Protein AF-A0A3E0W2C3-F1 (afdb_monomer)

pLDDT: mean 82.7, std 8.5, range [62.0, 90.25]

Sequence (56 aa):
MLIPSLALVVRRLHDTDKAGWFILLGLIPLVGGIILLVFVLLPGVPQGARFDRPTA

Organism: NCBI:txid120213

InterPro domains:
  IPR008523 Protein of unknown function DUF805 [PF05656] (1-52)
  IPR008523 Protein of unknown function DUF805 [PTHR34980] (1-51)

Structure (mmCIF, N/CA/C/O backbone):
data_AF-A0A3E0W2C3-F1
#
_entry.id   AF-A0A3E0W2C3-F1
#
loop_
_atom_s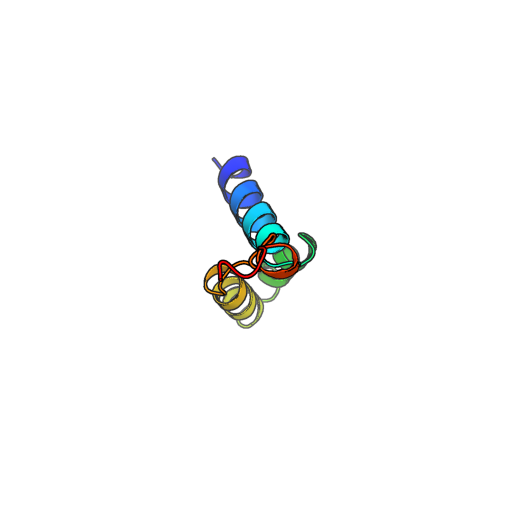ite.group_PDB
_atom_site.id
_atom_site.type_symbol
_atom_site.label_atom_id
_atom_site.label_alt_id
_atom_site.label_comp_id
_atom_site.label_asym_id
_atom_site.label_entity_id
_atom_site.label_seq_id
_atom_site.pdbx_PDB_ins_code
_atom_site.Cartn_x
_atom_site.Cartn_y
_atom_site.Cartn_z
_atom_site.occupancy
_atom_site.B_iso_or_equiv
_atom_site.auth_seq_id
_atom_site.auth_comp_id
_atom_site.auth_asym_id
_atom_site.auth_atom_id
_atom_site.pdbx_PDB_model_num
ATOM 1 N N . MET A 1 1 ? 15.928 3.141 3.157 1.00 62.38 1 MET A N 1
ATOM 2 C CA . MET A 1 1 ? 14.991 4.005 2.403 1.00 62.38 1 MET A CA 1
ATOM 3 C C . MET A 1 1 ? 14.068 3.257 1.431 1.00 62.38 1 MET A C 1
ATOM 5 O O . MET A 1 1 ? 13.053 3.822 1.080 1.00 62.38 1 MET A O 1
ATOM 9 N N . LEU A 1 2 ? 14.312 1.985 1.071 1.00 74.25 2 LEU A N 1
ATOM 10 C CA . LEU A 1 2 ? 13.351 1.154 0.306 1.00 74.25 2 LEU A CA 1
ATOM 11 C C . LEU A 1 2 ? 12.436 0.283 1.186 1.00 74.25 2 LEU A C 1
ATOM 13 O O . LEU A 1 2 ? 11.244 0.153 0.929 1.00 74.25 2 LEU A O 1
ATOM 17 N N . ILE A 1 3 ? 12.999 -0.268 2.262 1.00 85.62 3 ILE A N 1
ATOM 18 C CA . ILE A 1 3 ? 12.308 -1.148 3.214 1.00 85.62 3 ILE A CA 1
ATOM 19 C C . ILE A 1 3 ? 11.059 -0.492 3.841 1.00 85.62 3 ILE A C 1
ATOM 21 O O . ILE A 1 3 ? 10.007 -1.128 3.803 1.00 85.62 3 ILE A O 1
ATOM 25 N N . PRO A 1 4 ? 11.102 0.754 4.372 1.00 86.56 4 PRO A N 1
ATOM 26 C CA . PRO A 1 4 ? 9.917 1.346 5.000 1.00 86.56 4 PRO A CA 1
ATOM 27 C C . PRO A 1 4 ? 8.790 1.633 3.998 1.00 86.56 4 PRO A C 1
ATOM 29 O O . PRO A 1 4 ? 7.626 1.413 4.317 1.00 86.56 4 PRO A O 1
ATOM 32 N N . SER A 1 5 ? 9.115 2.059 2.773 1.00 85.19 5 SER A N 1
ATOM 33 C CA . SER A 1 5 ? 8.116 2.311 1.727 1.00 85.19 5 SER A CA 1
ATOM 34 C C . SER A 1 5 ? 7.429 1.021 1.276 1.00 85.19 5 SER A C 1
ATOM 36 O O . SER A 1 5 ? 6.207 0.988 1.161 1.00 85.19 5 SER A O 1
ATOM 38 N N . LEU A 1 6 ? 8.195 -0.059 1.083 1.00 86.62 6 LEU A N 1
ATOM 39 C CA . LEU A 1 6 ? 7.643 -1.367 0.727 1.00 86.62 6 LEU A CA 1
ATOM 40 C C . LEU A 1 6 ? 6.757 -1.921 1.857 1.00 86.62 6 LEU A C 1
ATOM 42 O O . LEU A 1 6 ? 5.643 -2.380 1.606 1.00 86.62 6 LEU A O 1
ATOM 46 N N . ALA A 1 7 ? 7.229 -1.823 3.104 1.00 89.06 7 ALA A N 1
ATOM 47 C CA . ALA A 1 7 ? 6.492 -2.267 4.283 1.00 89.06 7 ALA A CA 1
ATOM 48 C C . ALA A 1 7 ? 5.158 -1.520 4.453 1.00 89.06 7 ALA A C 1
ATOM 50 O O . ALA A 1 7 ? 4.145 -2.145 4.769 1.00 89.06 7 ALA A O 1
ATOM 51 N N . LEU A 1 8 ? 5.131 -0.207 4.192 1.00 90.25 8 LEU A N 1
ATOM 52 C CA . LEU A 1 8 ? 3.909 0.597 4.257 1.00 90.25 8 LEU A CA 1
ATOM 53 C C . LEU A 1 8 ? 2.864 0.139 3.230 1.00 90.25 8 LEU A C 1
ATOM 55 O O . LEU A 1 8 ? 1.691 -0.001 3.572 1.00 90.25 8 LEU A O 1
ATOM 59 N N . VAL A 1 9 ? 3.280 -0.124 1.986 1.00 88.56 9 VAL A N 1
ATOM 60 C CA . VAL A 1 9 ? 2.368 -0.590 0.928 1.00 88.56 9 VAL A CA 1
ATOM 61 C C . VAL A 1 9 ? 1.798 -1.964 1.284 1.00 88.56 9 VAL A C 1
ATOM 63 O O . VAL A 1 9 ? 0.583 -2.140 1.262 1.00 88.56 9 VAL A O 1
ATOM 66 N N . VAL A 1 10 ? 2.638 -2.912 1.712 1.00 90.06 10 VAL A N 1
ATOM 67 C CA . VAL A 1 10 ? 2.180 -4.241 2.161 1.00 90.06 10 VAL A CA 1
ATOM 68 C C . VAL A 1 10 ? 1.196 -4.135 3.335 1.00 90.06 10 VAL A C 1
ATOM 70 O O . VAL A 1 10 ? 0.171 -4.818 3.332 1.00 90.06 10 VAL A O 1
ATOM 73 N N . ARG A 1 11 ? 1.453 -3.244 4.304 1.00 89.75 11 ARG A N 1
ATOM 74 C CA . ARG A 1 11 ? 0.542 -2.991 5.432 1.00 89.75 11 ARG A CA 1
ATOM 75 C C . ARG A 1 11 ? -0.812 -2.456 4.964 1.00 89.75 11 ARG A C 1
ATOM 77 O O . ARG A 1 11 ? -1.829 -2.991 5.382 1.00 89.75 11 ARG A O 1
ATOM 84 N N . ARG A 1 12 ? -0.835 -1.468 4.064 1.00 88.56 12 ARG A N 1
ATOM 85 C CA . ARG A 1 12 ? -2.080 -0.904 3.505 1.00 88.56 12 ARG A CA 1
ATOM 86 C C . ARG A 1 12 ? -2.911 -1.944 2.761 1.00 88.56 12 ARG A C 1
ATOM 88 O O . ARG A 1 12 ? -4.135 -1.957 2.884 1.00 88.56 12 ARG A O 1
ATOM 95 N N . LEU A 1 13 ? -2.251 -2.827 2.015 1.00 90.06 13 LEU A N 1
ATOM 96 C CA . LEU A 1 13 ? -2.931 -3.944 1.369 1.00 90.06 13 LEU A CA 1
ATOM 97 C C . LEU A 1 13 ? -3.579 -4.882 2.392 1.00 90.06 13 LEU A C 1
ATOM 99 O O . LEU A 1 13 ? -4.756 -5.208 2.241 1.00 90.06 13 LEU A O 1
ATOM 103 N N . HIS A 1 14 ? -2.862 -5.232 3.460 1.00 88.50 14 HIS A N 1
ATOM 104 C CA . HIS A 1 14 ? -3.416 -6.038 4.551 1.00 88.50 14 HIS A CA 1
ATOM 105 C C . HIS A 1 14 ? -4.558 -5.330 5.293 1.00 88.50 14 HIS A C 1
ATOM 107 O O . HIS A 1 14 ? -5.563 -5.965 5.595 1.00 88.50 14 HIS A O 1
ATOM 113 N N . ASP A 1 15 ? -4.458 -4.019 5.529 1.00 84.31 15 ASP A N 1
ATOM 114 C CA . ASP A 1 15 ? -5.522 -3.226 6.166 1.00 84.31 15 ASP A CA 1
ATOM 115 C C . ASP A 1 15 ? -6.819 -3.196 5.319 1.00 84.31 15 ASP A C 1
ATOM 117 O O . ASP A 1 15 ? -7.898 -2.883 5.822 1.00 84.31 15 ASP A O 1
ATOM 121 N N . THR A 1 16 ? -6.732 -3.546 4.031 1.00 85.31 16 THR A N 1
ATOM 122 C CA . THR A 1 16 ? -7.865 -3.627 3.090 1.00 85.31 16 THR A CA 1
ATOM 123 C C . THR A 1 16 ? -8.293 -5.079 2.808 1.00 85.31 16 THR A C 1
ATOM 125 O O . THR A 1 16 ? -8.938 -5.352 1.787 1.00 85.31 16 THR A O 1
ATOM 128 N N . ASP A 1 17 ? -7.904 -6.013 3.681 1.00 84.25 17 ASP A N 1
ATOM 129 C CA . ASP A 1 17 ? -8.167 -7.458 3.576 1.00 84.25 17 ASP A CA 1
ATOM 130 C C . ASP A 1 17 ? -7.605 -8.087 2.280 1.00 84.25 17 ASP A C 1
ATOM 132 O O . ASP A 1 17 ? -8.174 -9.003 1.690 1.00 84.25 17 ASP A O 1
ATOM 136 N N . LYS A 1 18 ? -6.483 -7.558 1.768 1.00 86.06 18 LYS A N 1
ATOM 137 C CA . LYS A 1 18 ? -5.803 -8.074 0.564 1.00 86.06 18 LYS A CA 1
ATOM 138 C C . LYS A 1 18 ? -4.451 -8.661 0.930 1.00 86.06 18 LYS A C 1
ATOM 140 O O . LYS A 1 18 ? -3.738 -8.139 1.782 1.00 86.06 18 LYS A O 1
ATOM 145 N N . ALA A 1 19 ? -4.054 -9.719 0.231 1.00 89.00 19 ALA A N 1
ATOM 146 C CA . ALA A 1 19 ? -2.744 -10.329 0.423 1.00 89.00 19 ALA A CA 1
ATOM 147 C C . ALA A 1 19 ? -1.606 -9.355 0.054 1.00 89.00 19 ALA A C 1
ATOM 149 O O . ALA A 1 19 ? -1.627 -8.734 -1.007 1.00 89.00 19 ALA A O 1
ATOM 150 N N . GLY A 1 20 ? -0.549 -9.281 0.866 1.00 85.88 20 GLY A N 1
ATOM 151 C CA . GLY A 1 20 ? 0.631 -8.455 0.567 1.00 85.88 20 GLY A CA 1
ATOM 152 C C . GLY A 1 20 ? 1.285 -8.754 -0.792 1.00 85.88 20 GLY A C 1
ATOM 153 O O . GLY A 1 20 ? 1.918 -7.884 -1.384 1.00 85.88 20 GLY A O 1
ATOM 154 N N . TRP A 1 21 ? 1.062 -9.957 -1.332 1.00 87.31 21 TRP A N 1
ATOM 155 C CA . TRP A 1 21 ? 1.535 -10.413 -2.642 1.00 87.31 21 TRP A CA 1
ATOM 156 C C . TRP A 1 21 ? 1.039 -9.591 -3.831 1.00 87.31 21 TRP A C 1
ATOM 158 O O . TRP A 1 21 ? 1.708 -9.554 -4.862 1.00 87.31 21 TRP A O 1
ATOM 168 N N . PHE A 1 22 ? -0.077 -8.875 -3.697 1.00 87.69 22 PHE A N 1
ATOM 169 C CA . PHE A 1 22 ? -0.565 -7.982 -4.750 1.00 87.69 22 PHE A CA 1
ATOM 170 C C . PHE A 1 22 ? 0.429 -6.854 -5.077 1.00 87.69 22 PHE A C 1
ATOM 172 O O . PHE A 1 22 ? 0.345 -6.291 -6.165 1.00 87.69 22 PHE A O 1
ATOM 179 N N . ILE A 1 23 ? 1.419 -6.572 -4.216 1.00 87.94 23 ILE A N 1
ATOM 180 C CA . ILE A 1 23 ? 2.521 -5.650 -4.534 1.00 87.94 23 ILE A CA 1
ATOM 181 C C . ILE A 1 23 ? 3.317 -6.078 -5.775 1.00 87.94 23 ILE A C 1
ATOM 183 O O . ILE A 1 23 ? 3.807 -5.224 -6.513 1.00 87.94 23 ILE A O 1
ATOM 187 N N . LEU A 1 24 ? 3.382 -7.384 -6.061 1.00 88.88 2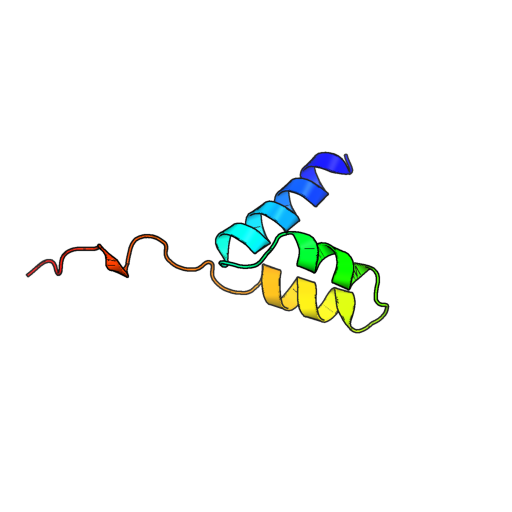4 LEU A N 1
ATOM 188 C CA . LEU A 1 24 ? 4.033 -7.911 -7.262 1.00 88.88 24 LEU A CA 1
ATOM 189 C C . LEU A 1 24 ? 3.324 -7.495 -8.551 1.00 88.88 24 LEU A C 1
ATOM 191 O O . LEU A 1 24 ? 3.956 -7.483 -9.603 1.00 88.88 24 LEU A O 1
ATOM 195 N N . LEU A 1 25 ? 2.045 -7.103 -8.488 1.00 87.94 25 LEU A N 1
ATOM 196 C CA . LEU A 1 25 ? 1.356 -6.563 -9.657 1.00 87.94 25 LEU A CA 1
ATOM 197 C C . LEU A 1 25 ? 2.042 -5.303 -10.172 1.00 87.94 25 LEU A C 1
ATOM 199 O O . LEU A 1 25 ? 2.022 -5.086 -11.373 1.00 87.94 25 LEU A O 1
ATOM 203 N N . GLY A 1 26 ? 2.719 -4.529 -9.318 1.00 85.44 26 GLY A N 1
ATOM 204 C CA . GLY A 1 26 ? 3.514 -3.370 -9.731 1.00 85.44 26 GLY A CA 1
ATOM 205 C C . GLY A 1 26 ? 4.671 -3.700 -10.681 1.00 85.44 26 GLY A C 1
ATOM 206 O O . GLY A 1 26 ? 5.191 -2.793 -11.325 1.00 85.44 26 GLY A O 1
ATOM 207 N N . LEU A 1 27 ? 5.049 -4.979 -10.807 1.00 87.56 27 LEU A N 1
ATOM 208 C CA . LEU A 1 27 ? 6.019 -5.453 -11.797 1.00 87.56 27 LEU A CA 1
ATOM 209 C C . LEU A 1 27 ? 5.418 -5.534 -13.215 1.00 87.56 27 LEU A C 1
ATOM 211 O O . LEU A 1 27 ? 6.159 -5.607 -14.192 1.00 87.56 27 LEU A O 1
ATOM 215 N N . ILE A 1 28 ? 4.086 -5.500 -13.338 1.00 89.50 28 ILE A N 1
ATOM 216 C CA . ILE A 1 28 ? 3.380 -5.442 -14.619 1.00 89.50 28 ILE A CA 1
ATOM 217 C C . ILE A 1 28 ? 3.347 -3.979 -15.086 1.00 89.50 28 ILE A C 1
ATOM 219 O O . ILE A 1 28 ? 2.708 -3.143 -14.435 1.00 89.50 28 ILE A O 1
ATOM 223 N N . PRO A 1 29 ? 3.986 -3.643 -16.221 1.00 81.12 29 PRO A N 1
ATOM 224 C CA . PRO A 1 29 ? 3.983 -2.280 -16.727 1.00 81.12 29 PRO A CA 1
ATOM 225 C C . PRO A 1 29 ? 2.560 -1.843 -17.097 1.00 81.12 29 PRO A C 1
ATOM 227 O O . PRO A 1 29 ? 1.743 -2.643 -17.555 1.00 81.12 29 PRO A O 1
ATOM 230 N N . LEU A 1 30 ? 2.273 -0.551 -16.913 1.00 83.50 30 LEU A N 1
ATOM 231 C CA . LEU A 1 30 ? 0.986 0.099 -17.195 1.00 83.50 30 LEU A CA 1
ATOM 232 C C . LEU A 1 30 ? -0.153 -0.291 -16.232 1.00 83.50 30 LEU A C 1
ATOM 234 O O . LEU A 1 30 ? -0.677 0.561 -15.520 1.00 83.50 30 LEU A O 1
ATOM 238 N N . VAL A 1 31 ? -0.519 -1.571 -16.169 1.00 89.62 31 VAL A N 1
ATOM 239 C CA . VAL A 1 31 ? -1.708 -2.038 -15.432 1.00 89.62 31 VAL A CA 1
ATOM 240 C C . VAL A 1 31 ? -1.417 -2.219 -13.939 1.00 89.62 31 VAL A C 1
ATOM 242 O O . VAL A 1 31 ? -2.251 -1.897 -13.092 1.00 89.62 31 VAL A O 1
ATOM 245 N N . GLY A 1 32 ? -0.210 -2.669 -13.600 1.00 87.81 32 GLY A N 1
ATOM 246 C CA . GLY A 1 32 ? 0.214 -2.933 -12.229 1.00 87.81 32 GLY A CA 1
ATOM 247 C C . GLY A 1 32 ? 0.149 -1.729 -11.301 1.00 87.81 32 GLY A C 1
ATOM 248 O O . GLY A 1 32 ? -0.380 -1.806 -10.191 1.00 87.81 32 GLY A O 1
ATOM 249 N N . GLY A 1 33 ? 0.651 -0.592 -11.788 1.00 88.56 33 GLY A N 1
ATOM 250 C CA . GLY A 1 33 ? 0.623 0.672 -11.057 1.00 88.56 33 GLY A CA 1
ATOM 251 C C . GLY A 1 33 ? -0.797 1.182 -10.822 1.00 88.56 33 GLY A C 1
ATOM 252 O O . GLY A 1 33 ? -1.096 1.653 -9.730 1.00 88.56 33 GLY A O 1
ATOM 253 N N . ILE A 1 34 ? -1.690 1.024 -11.806 1.00 89.69 34 ILE A N 1
ATOM 254 C CA . ILE A 1 34 ? -3.098 1.430 -11.684 1.00 89.69 34 ILE A CA 1
ATOM 255 C C . ILE A 1 34 ? -3.798 0.596 -10.610 1.00 89.69 34 ILE A C 1
ATOM 25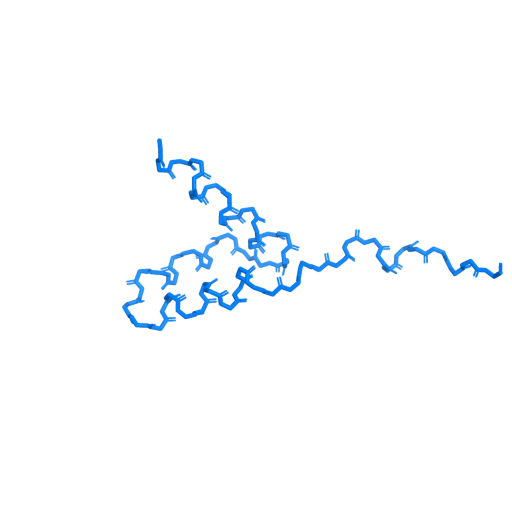7 O O . ILE A 1 34 ? -4.466 1.157 -9.744 1.00 89.69 34 ILE A O 1
ATOM 261 N N . ILE A 1 35 ? -3.611 -0.727 -10.616 1.00 89.00 35 ILE A N 1
ATOM 262 C CA . ILE A 1 35 ? -4.231 -1.611 -9.618 1.00 89.00 35 ILE A CA 1
ATOM 263 C C . ILE A 1 35 ? -3.741 -1.267 -8.206 1.00 89.00 35 ILE A C 1
ATOM 265 O O . ILE A 1 35 ? -4.546 -1.150 -7.281 1.00 89.00 35 ILE A O 1
ATOM 269 N N . LEU A 1 36 ? -2.433 -1.053 -8.033 1.00 88.06 36 LEU A N 1
ATOM 270 C CA . LEU A 1 36 ? -1.876 -0.669 -6.736 1.00 88.06 36 LEU A CA 1
ATOM 271 C C . LEU A 1 36 ? -2.344 0.711 -6.278 1.00 88.06 36 LEU A C 1
ATOM 273 O O . LEU A 1 36 ? -2.634 0.884 -5.096 1.00 88.06 36 LEU A O 1
ATOM 277 N N . LEU A 1 37 ? -2.475 1.670 -7.195 1.00 88.81 37 LEU A N 1
ATO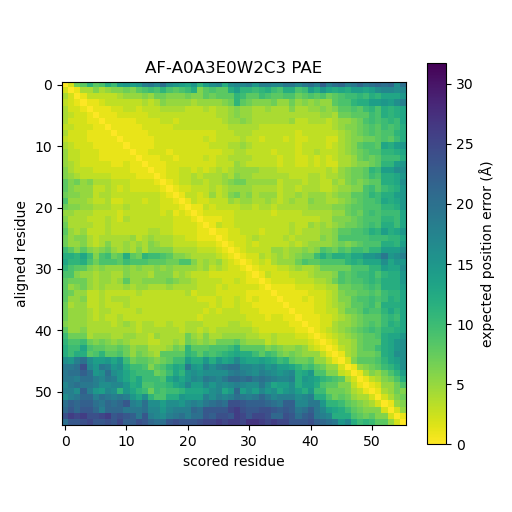M 278 C CA . LEU A 1 37 ? -3.033 2.985 -6.894 1.00 88.81 37 LEU A CA 1
ATOM 279 C C . LEU A 1 37 ? -4.470 2.842 -6.382 1.00 88.81 37 LEU A C 1
ATOM 281 O O . LEU A 1 37 ? -4.790 3.361 -5.314 1.00 88.81 37 LEU A O 1
ATOM 285 N N . VAL A 1 38 ? -5.308 2.067 -7.074 1.00 89.62 38 VAL A N 1
ATOM 286 C CA . VAL A 1 38 ? -6.683 1.782 -6.636 1.00 89.62 38 VAL A CA 1
ATOM 287 C C . VAL A 1 38 ? -6.701 1.146 -5.244 1.00 89.62 38 VAL A C 1
ATOM 289 O O . VAL A 1 38 ? -7.477 1.575 -4.394 1.00 89.62 38 VAL A O 1
ATOM 292 N N . PHE A 1 39 ? -5.833 0.170 -4.965 1.00 87.44 39 PHE A N 1
ATOM 293 C CA . PHE A 1 39 ? -5.765 -0.465 -3.644 1.00 87.44 39 PHE A CA 1
ATOM 294 C C . PHE A 1 39 ? -5.306 0.476 -2.533 1.00 87.44 39 PHE A C 1
ATOM 296 O O . PHE A 1 39 ? -5.797 0.362 -1.414 1.00 87.44 39 PHE A O 1
ATOM 303 N N . VAL A 1 40 ? -4.402 1.411 -2.819 1.00 86.12 40 VAL A N 1
ATOM 304 C CA . VAL A 1 40 ? -3.955 2.400 -1.829 1.00 86.12 40 VAL A CA 1
ATOM 305 C C . VAL A 1 40 ? -5.044 3.435 -1.534 1.00 86.12 40 VAL A C 1
ATOM 307 O O . VAL A 1 40 ? -5.149 3.878 -0.386 1.00 86.12 40 VAL A O 1
ATOM 310 N N . LEU A 1 41 ? -5.851 3.800 -2.537 1.00 88.94 41 LEU A N 1
ATOM 311 C CA . LEU A 1 41 ? -6.961 4.750 -2.401 1.00 88.94 41 LEU A CA 1
ATOM 312 C C . LEU A 1 41 ? -8.228 4.127 -1.804 1.00 88.94 41 LEU A C 1
ATOM 314 O O . LEU A 1 41 ? -9.088 4.862 -1.317 1.00 88.94 41 LEU A O 1
ATOM 318 N N . LEU A 1 42 ? -8.362 2.801 -1.843 1.00 86.38 42 LEU A N 1
ATOM 319 C CA . LEU A 1 42 ? -9.527 2.124 -1.294 1.00 86.38 42 LEU A CA 1
ATOM 320 C C . LEU A 1 42 ? -9.606 2.366 0.226 1.00 86.38 42 LEU A C 1
ATOM 322 O O . LEU A 1 42 ? -8.576 2.316 0.910 1.00 86.38 42 LEU A O 1
ATOM 326 N N . PRO A 1 43 ? -10.802 2.629 0.782 1.00 81.31 43 PRO A N 1
ATOM 327 C CA . PRO A 1 43 ? -10.964 2.649 2.226 1.00 81.31 43 PRO A CA 1
ATOM 328 C C . PRO A 1 43 ? -10.571 1.283 2.796 1.00 81.31 43 PRO A C 1
ATOM 330 O O . PRO A 1 43 ? -10.939 0.243 2.246 1.00 81.31 43 PRO A O 1
ATOM 333 N N . GLY A 1 44 ? -9.821 1.295 3.900 1.00 79.31 44 GLY A N 1
ATOM 334 C CA . GLY A 1 44 ? -9.538 0.075 4.653 1.00 79.31 44 GLY A CA 1
ATOM 335 C C . GLY A 1 44 ? -10.844 -0.570 5.110 1.00 79.31 44 GLY A C 1
ATOM 336 O O . GLY A 1 44 ? -11.845 0.121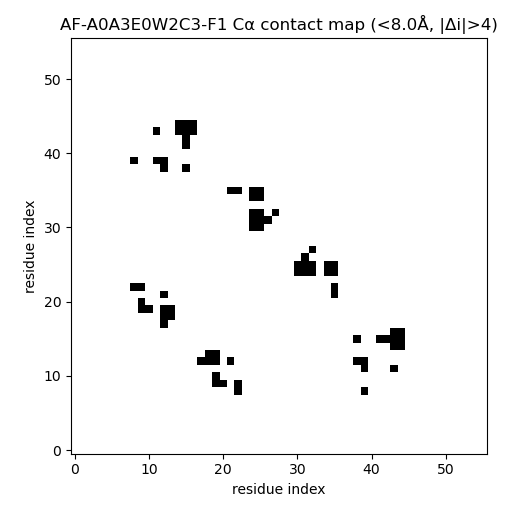 5.324 1.00 79.31 44 GLY A O 1
ATOM 337 N N . VAL A 1 45 ? -10.850 -1.893 5.253 1.00 77.81 45 VAL A N 1
ATOM 338 C CA . VAL A 1 45 ? -12.035 -2.577 5.776 1.00 77.81 45 VAL A CA 1
ATOM 339 C C . VAL A 1 45 ? -12.174 -2.159 7.242 1.00 77.81 45 VAL A C 1
ATOM 341 O O . VAL A 1 45 ? -11.201 -2.305 7.985 1.00 77.81 45 VAL A O 1
ATOM 344 N N . PRO A 1 46 ? -13.322 -1.611 7.689 1.00 71.19 46 PRO A N 1
ATOM 345 C CA . PRO A 1 46 ? -13.514 -1.250 9.087 1.00 71.19 46 PRO A CA 1
ATOM 346 C C . PRO A 1 46 ? -13.577 -2.529 9.926 1.00 71.19 46 PRO A C 1
ATOM 348 O O . PRO A 1 46 ? -14.627 -3.145 10.118 1.00 71.19 46 PRO A O 1
ATOM 351 N N . GLN A 1 47 ? -12.409 -2.950 10.400 1.00 63.53 47 GLN A N 1
ATOM 352 C CA . GLN A 1 47 ? -12.237 -4.094 11.281 1.00 63.53 47 GLN A CA 1
ATOM 353 C C . GLN A 1 47 ? -12.795 -3.685 12.648 1.00 63.53 47 GLN A C 1
ATOM 355 O O . GLN A 1 47 ? -12.117 -3.026 13.427 1.00 63.53 47 GLN A O 1
ATOM 360 N N . GLY A 1 48 ? -14.074 -3.973 12.895 1.00 62.62 48 GLY A N 1
ATOM 361 C CA . GLY A 1 48 ? -14.758 -3.551 14.123 1.00 62.62 48 GLY A CA 1
ATOM 362 C C . GLY A 1 48 ? -16.223 -3.180 13.926 1.00 62.62 48 GLY A C 1
ATOM 363 O O . GLY A 1 48 ? -17.032 -3.549 14.763 1.00 62.62 48 GLY A O 1
ATOM 364 N N . ALA A 1 49 ? -16.607 -2.627 12.768 1.00 62.00 49 ALA A N 1
ATOM 365 C CA . ALA A 1 49 ? -18.002 -2.239 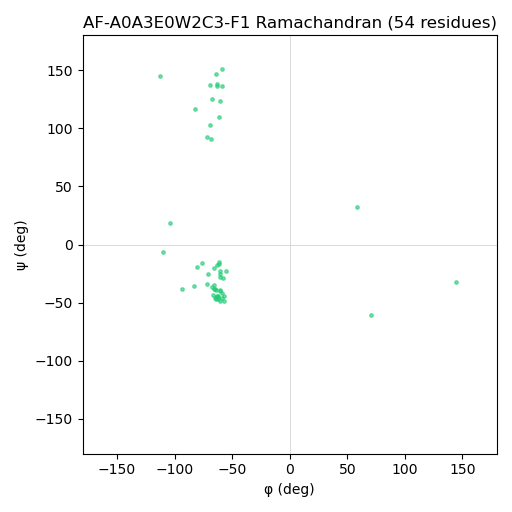12.501 1.00 62.00 49 ALA A CA 1
ATOM 366 C C . ALA A 1 49 ? -18.989 -3.422 12.561 1.00 62.00 49 ALA A C 1
ATOM 368 O O . ALA A 1 49 ? -20.168 -3.255 12.850 1.00 62.00 49 ALA A O 1
ATOM 369 N N . ARG A 1 50 ? -18.502 -4.646 12.315 1.00 63.47 50 ARG A N 1
ATOM 370 C CA . ARG A 1 50 ? -19.282 -5.884 12.468 1.00 63.47 50 ARG A CA 1
ATOM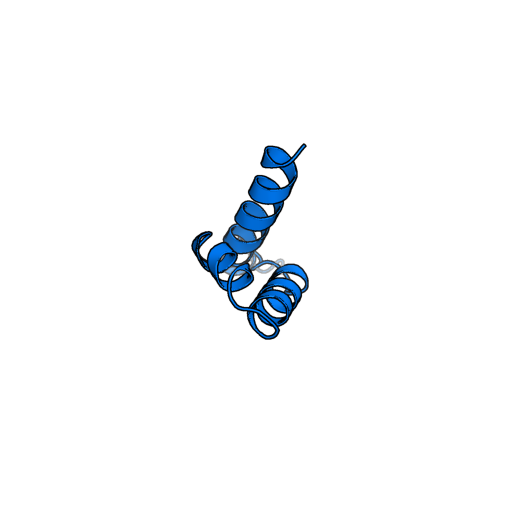 371 C C . ARG A 1 50 ? -19.572 -6.241 13.934 1.00 63.47 50 ARG A C 1
ATOM 373 O O . ARG A 1 50 ? -20.522 -6.973 14.195 1.00 63.47 50 ARG A O 1
ATOM 380 N N . PHE A 1 51 ? -18.732 -5.787 14.861 1.00 70.38 51 PHE A N 1
ATOM 381 C CA . PHE A 1 51 ? -18.820 -6.071 16.295 1.00 70.38 51 PHE A CA 1
ATOM 382 C C . PHE A 1 51 ? -19.214 -4.846 17.131 1.00 70.38 51 PHE A C 1
ATOM 384 O O . PHE A 1 51 ? -19.461 -4.997 18.329 1.00 70.38 51 PHE A O 1
ATOM 391 N N . ASP A 1 52 ? -19.302 -3.662 16.521 1.00 74.94 52 ASP A N 1
ATOM 392 C CA . ASP A 1 52 ? -19.832 -2.467 17.165 1.00 74.94 52 ASP A CA 1
ATOM 393 C C . ASP A 1 52 ? -21.286 -2.722 17.582 1.00 74.94 52 ASP A C 1
ATOM 395 O O . ASP A 1 52 ? -22.139 -3.123 16.786 1.00 74.94 52 ASP A O 1
ATOM 399 N N . ARG A 1 53 ? -21.563 -2.550 18.880 1.00 73.75 53 ARG A N 1
ATOM 400 C CA . ARG A 1 53 ? -22.918 -2.692 19.418 1.00 73.75 53 ARG A CA 1
ATOM 401 C C . ARG A 1 53 ? -23.766 -1.528 18.902 1.00 73.75 53 ARG A C 1
ATOM 403 O O . ARG A 1 53 ? -23.284 -0.397 18.958 1.00 73.75 53 ARG A O 1
ATOM 410 N N . PRO A 1 54 ? -25.020 -1.758 18.474 1.00 74.25 54 PRO A N 1
ATOM 411 C CA . PRO 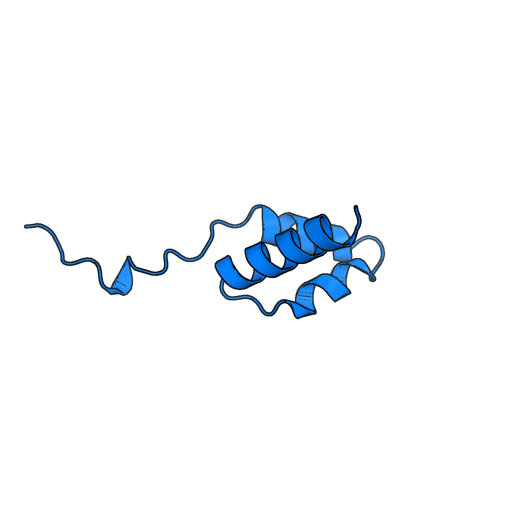A 1 54 ? -25.923 -0.660 18.172 1.00 74.25 54 PRO A CA 1
ATOM 412 C C . PRO A 1 54 ? -26.115 0.137 19.464 1.00 74.25 54 PRO A C 1
ATOM 414 O O . PRO A 1 54 ? -26.687 -0.375 20.427 1.00 74.25 54 PRO A O 1
ATOM 417 N N . THR A 1 55 ? -25.577 1.351 19.528 1.00 73.88 55 THR A N 1
ATOM 418 C CA . THR A 1 55 ? -25.923 2.291 20.594 1.00 73.88 55 THR A CA 1
ATOM 419 C C . THR A 1 55 ? -27.363 2.723 20.352 1.00 73.88 55 THR A C 1
ATOM 421 O O . THR A 1 55 ? -27.621 3.476 19.411 1.00 73.88 55 THR A O 1
ATOM 424 N N . ALA A 1 56 ? -28.279 2.146 21.134 1.00 65.81 56 ALA A N 1
ATOM 425 C CA . ALA A 1 56 ? -29.667 2.583 21.261 1.00 65.81 56 ALA A CA 1
ATOM 426 C C . ALA A 1 56 ? -29.757 3.897 22.045 1.00 65.81 56 ALA A C 1
ATOM 4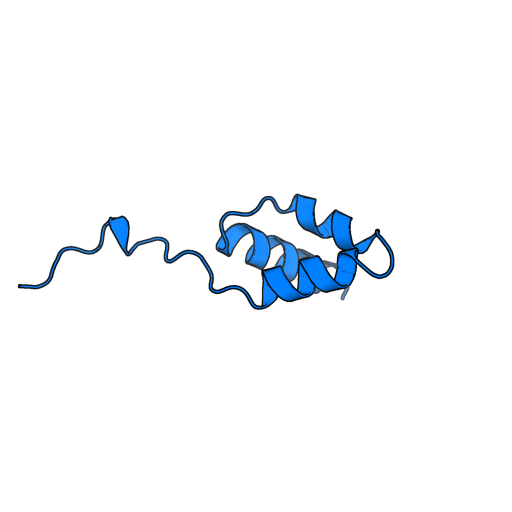28 O O . ALA A 1 56 ? -28.903 4.098 22.942 1.00 65.81 56 ALA A O 1
#

Secondary structure (DSSP, 8-state):
--HHHHHHHHHHHHHTT--GGGGGGGGSTTHHHHHHHHHHHSPPP-TTTTT-----

Foldseek 3Di:
DVVVVLVVLLVLCVQQVHHSVLQCLCVPPPVSVVVSVCSNPDDGDPPCPVPDDPPD

Radius of gyration: 14.38 Å; Cα contacts (8 Å, |Δi|>4): 39; chains: 1; bounding box: 45×15×38 Å

Solvent-accessible surface area (backbone atoms only — not comparable to full-atom values): 3419 Å² total; per-residue (Å²): 127,62,66,65,60,53,50,50,53,34,48,50,31,45,48,47,79,34,67,51,70,61,63,60,40,53,75,39,79,80,58,15,54,52,54,52,50,52,55,70,69,46,76,56,58,70,87,52,70,89,71,58,72,84,83,126

Mean predicted aligned error: 7.1 Å